Protein AF-A0A7C5BV09-F1 (afdb_monomer_lite)

pLDDT: mean 93.55, std 8.45, range [55.34, 98.69]

Structure (mmCIF, N/CA/C/O backbone):
data_AF-A0A7C5BV09-F1
#
_entry.id   AF-A0A7C5BV09-F1
#
loop_
_atom_site.group_PDB
_atom_site.id
_atom_site.type_symbol
_atom_site.label_atom_id
_atom_site.label_alt_id
_atom_site.label_comp_id
_atom_site.label_asym_id
_atom_site.label_entity_id
_atom_site.label_seq_id
_atom_site.pdbx_PDB_ins_code
_atom_site.Cartn_x
_atom_site.Cartn_y
_atom_site.Cartn_z
_atom_site.occupancy
_atom_site.B_iso_or_equiv
_atom_site.auth_seq_id
_atom_site.auth_comp_id
_atom_site.auth_asym_id
_atom_site.auth_atom_id
_atom_site.pdbx_PDB_model_num
ATOM 1 N N . MET A 1 1 ? -12.131 -12.861 4.277 1.00 78.62 1 MET A N 1
ATOM 2 C CA . MET A 1 1 ? -12.957 -12.945 5.514 1.00 78.62 1 MET A CA 1
ATOM 3 C C . MET A 1 1 ? -13.961 -11.784 5.534 1.00 78.62 1 MET A C 1
ATOM 5 O O . MET A 1 1 ? -13.732 -10.824 4.806 1.00 78.62 1 MET A O 1
ATOM 9 N N . LEU A 1 2 ? -15.069 -11.850 6.286 1.00 78.94 2 LEU A N 1
ATOM 10 C CA . LEU A 1 2 ? -15.962 -10.693 6.493 1.00 78.94 2 LEU A CA 1
ATOM 11 C C . LEU A 1 2 ? -15.704 -10.056 7.865 1.00 78.94 2 LEU A C 1
ATOM 13 O O . LEU A 1 2 ? -15.458 -10.769 8.834 1.00 78.94 2 LEU A O 1
ATOM 17 N N . SER A 1 3 ? -15.763 -8.728 7.934 1.00 85.00 3 SER A N 1
ATOM 18 C CA . SER A 1 3 ? -15.742 -7.961 9.179 1.00 85.00 3 SER A CA 1
ATOM 19 C C . SER A 1 3 ? -17.040 -8.139 9.963 1.00 85.00 3 SER A C 1
ATOM 21 O O . SER A 1 3 ? -18.071 -8.528 9.410 1.00 85.00 3 SER A O 1
ATOM 23 N N . ALA A 1 4 ? -17.040 -7.702 11.226 1.00 78.69 4 ALA A N 1
ATOM 24 C CA . ALA A 1 4 ? -18.264 -7.577 12.027 1.00 78.69 4 ALA A CA 1
ATOM 25 C C . ALA A 1 4 ? -19.318 -6.645 11.387 1.00 78.69 4 ALA A C 1
ATOM 27 O O . ALA A 1 4 ? -20.495 -6.704 11.723 1.00 78.69 4 ALA A O 1
ATOM 28 N N . THR A 1 5 ? -18.898 -5.787 10.451 1.00 83.00 5 THR A N 1
ATOM 29 C CA . THR A 1 5 ? -19.768 -4.868 9.699 1.00 83.00 5 THR A CA 1
ATOM 30 C C . THR A 1 5 ? -20.126 -5.384 8.300 1.00 83.00 5 THR A C 1
ATOM 32 O O . THR A 1 5 ? -20.690 -4.641 7.504 1.00 83.00 5 THR A O 1
ATOM 35 N N . GLY A 1 6 ? -19.809 -6.647 7.986 1.00 90.19 6 GLY A N 1
ATOM 36 C CA . GLY A 1 6 ? -20.195 -7.310 6.737 1.00 90.19 6 GLY A CA 1
ATOM 37 C C . GLY A 1 6 ? -19.354 -6.943 5.510 1.00 90.19 6 GLY A C 1
ATOM 38 O O . GLY A 1 6 ? -19.678 -7.363 4.402 1.00 90.19 6 GLY A O 1
ATOM 39 N N . HIS A 1 7 ? -18.269 -6.185 5.675 1.00 93.81 7 HIS A N 1
ATOM 40 C CA . HIS A 1 7 ? -17.352 -5.844 4.584 1.00 93.81 7 HIS A CA 1
ATOM 41 C C . HIS A 1 7 ? -16.231 -6.875 4.466 1.00 93.81 7 HIS A C 1
ATOM 43 O O . HIS A 1 7 ? -15.840 -7.482 5.462 1.00 93.81 7 HIS A O 1
ATOM 49 N N . ARG A 1 8 ? -15.653 -7.049 3.274 1.00 96.31 8 ARG A N 1
ATOM 50 C CA . ARG A 1 8 ? -14.477 -7.916 3.135 1.00 96.31 8 ARG A CA 1
ATOM 51 C C . ARG A 1 8 ? -13.296 -7.336 3.909 1.00 96.31 8 ARG A C 1
ATOM 53 O O . ARG A 1 8 ? -13.069 -6.129 3.896 1.00 96.31 8 ARG A O 1
ATOM 60 N N . VAL A 1 9 ? -12.531 -8.226 4.528 1.00 96.88 9 VAL A N 1
ATOM 61 C CA . VAL A 1 9 ? -11.208 -7.972 5.101 1.00 96.88 9 VAL A CA 1
ATOM 62 C C . VAL A 1 9 ? -10.256 -9.105 4.719 1.00 96.88 9 VAL A C 1
ATOM 64 O O . VAL A 1 9 ? -10.678 -10.253 4.529 1.00 96.88 9 VAL A O 1
ATOM 67 N N . LEU A 1 10 ? -8.981 -8.758 4.594 1.00 96.81 10 LEU A N 1
ATOM 68 C CA . LEU A 1 10 ? -7.856 -9.656 4.388 1.00 96.81 10 LEU A CA 1
ATOM 69 C C . LEU A 1 10 ? -7.269 -10.059 5.742 1.00 96.81 10 LEU A C 1
ATOM 71 O O . LEU A 1 10 ? -7.113 -9.221 6.631 1.00 96.81 10 LEU A O 1
ATOM 75 N N . ALA A 1 11 ? -6.896 -11.329 5.870 1.00 95.69 11 ALA A N 1
ATOM 76 C CA . ALA A 1 11 ? -6.027 -11.786 6.949 1.00 95.69 11 ALA A CA 1
ATOM 77 C C . ALA A 1 11 ? -4.569 -11.543 6.534 1.00 95.69 11 ALA A C 1
ATOM 79 O O . ALA A 1 11 ? -4.112 -12.127 5.550 1.00 95.69 11 ALA A O 1
ATOM 80 N N . ILE A 1 12 ? -3.864 -10.651 7.236 1.00 95.62 12 ILE A N 1
ATOM 81 C CA . ILE A 1 12 ? -2.471 -10.277 6.949 1.00 95.62 12 ILE A CA 1
ATOM 82 C C . ILE A 1 12 ? -1.601 -10.595 8.160 1.00 95.62 12 ILE A C 1
ATOM 84 O O . ILE A 1 12 ? -1.993 -10.306 9.286 1.00 95.62 12 ILE A O 1
ATOM 88 N N . ASN A 1 13 ? -0.414 -11.153 7.921 1.00 94.44 13 ASN A N 1
ATOM 89 C CA . ASN A 1 13 ? 0.602 -11.338 8.954 1.00 94.44 13 ASN A CA 1
ATOM 90 C C . ASN A 1 13 ? 1.451 -10.048 9.079 1.00 94.44 13 ASN A C 1
ATOM 92 O O . ASN A 1 13 ? 2.196 -9.734 8.141 1.00 94.44 13 ASN A O 1
ATOM 96 N N . PRO A 1 14 ? 1.356 -9.288 10.190 1.00 93.62 14 PRO A N 1
ATOM 97 C CA . PRO A 1 14 ? 2.052 -8.008 10.333 1.00 93.62 14 PRO A CA 1
ATOM 98 C C . PRO A 1 14 ? 3.580 -8.152 10.373 1.00 93.62 14 PRO A C 1
ATOM 100 O O . PRO A 1 14 ? 4.281 -7.326 9.785 1.00 93.62 14 PRO A O 1
ATOM 103 N N . ASP A 1 15 ? 4.112 -9.214 10.980 1.00 94.44 15 ASP A N 1
ATOM 104 C CA . ASP A 1 15 ? 5.557 -9.464 11.031 1.00 94.44 15 ASP A CA 1
ATOM 105 C C . ASP A 1 15 ? 6.119 -9.748 9.640 1.00 94.44 15 ASP A C 1
ATOM 107 O O . ASP A 1 15 ? 7.131 -9.175 9.225 1.00 94.44 15 ASP A O 1
ATOM 111 N N . GLN A 1 16 ? 5.424 -10.589 8.872 1.00 96.31 16 GLN A N 1
ATOM 112 C CA . GLN A 1 16 ? 5.789 -10.879 7.491 1.00 96.31 16 GLN A CA 1
ATOM 113 C C . GLN A 1 16 ? 5.675 -9.631 6.614 1.00 96.31 16 GLN A C 1
ATOM 115 O O . GLN A 1 16 ? 6.562 -9.379 5.799 1.00 96.31 16 GLN A O 1
ATOM 120 N N . MET A 1 17 ? 4.621 -8.831 6.800 1.00 97.12 17 MET A N 1
ATOM 121 C CA . MET A 1 17 ? 4.426 -7.562 6.104 1.00 97.12 17 MET A CA 1
ATOM 122 C C . MET A 1 17 ? 5.596 -6.603 6.349 1.00 97.12 17 MET A C 1
ATOM 124 O O . MET A 1 17 ? 6.203 -6.107 5.397 1.00 97.12 17 MET A O 1
ATOM 128 N N . ASN A 1 18 ? 5.954 -6.386 7.613 1.00 96.00 18 ASN A N 1
ATOM 129 C CA . ASN A 1 18 ? 7.038 -5.488 7.995 1.00 96.00 18 ASN A CA 1
ATOM 130 C C . ASN A 1 18 ? 8.404 -6.002 7.522 1.00 96.00 18 ASN A C 1
ATOM 132 O O . ASN A 1 18 ? 9.176 -5.240 6.936 1.00 96.00 18 ASN A O 1
ATOM 136 N N . SER A 1 19 ? 8.686 -7.293 7.710 1.00 97.38 19 SER A N 1
ATOM 137 C CA . SER A 1 19 ? 9.947 -7.923 7.302 1.00 97.38 19 SER A CA 1
ATOM 138 C C . SER A 1 19 ? 10.138 -7.914 5.782 1.00 97.38 19 SER A C 1
ATOM 140 O O . SER A 1 19 ? 11.198 -7.526 5.282 1.00 97.38 19 SER A O 1
ATOM 142 N N . LEU A 1 20 ? 9.100 -8.279 5.020 1.00 98.25 20 LEU A N 1
ATOM 143 C CA . LEU A 1 20 ? 9.153 -8.278 3.558 1.00 98.25 20 LEU A CA 1
ATOM 144 C C . LEU A 1 20 ? 9.371 -6.867 3.013 1.00 98.25 20 LEU A C 1
ATOM 146 O O . LEU A 1 20 ? 10.176 -6.675 2.100 1.00 98.25 20 LEU A O 1
ATOM 150 N N . PHE A 1 21 ? 8.673 -5.883 3.581 1.00 98.31 21 PHE A N 1
ATOM 151 C CA . PHE A 1 21 ? 8.814 -4.498 3.165 1.00 98.31 21 PHE A CA 1
ATOM 152 C C . PHE A 1 21 ? 10.208 -3.951 3.470 1.00 98.31 21 PHE A C 1
ATOM 154 O O . PHE A 1 21 ? 10.835 -3.387 2.579 1.00 98.31 21 PHE A O 1
ATOM 161 N N . ALA A 1 22 ? 10.730 -4.180 4.679 1.00 97.94 22 ALA A N 1
ATOM 162 C CA . ALA A 1 22 ? 12.062 -3.723 5.077 1.00 97.94 22 ALA A CA 1
ATOM 163 C C . ALA A 1 22 ? 13.177 -4.269 4.166 1.00 97.94 22 ALA A C 1
ATOM 165 O O . ALA A 1 22 ? 14.150 -3.576 3.892 1.00 97.94 22 ALA A O 1
ATOM 166 N N . ARG A 1 23 ? 13.026 -5.493 3.643 1.00 98.38 23 ARG A N 1
ATOM 167 C CA . ARG A 1 23 ? 13.979 -6.089 2.688 1.00 98.38 23 ARG A CA 1
ATOM 168 C C . ARG A 1 23 ? 13.913 -5.488 1.281 1.00 98.38 23 ARG A C 1
ATOM 170 O O . ARG A 1 23 ? 14.869 -5.623 0.517 1.00 98.38 23 ARG A O 1
ATOM 177 N N . ALA A 1 24 ? 12.787 -4.881 0.915 1.00 98.38 24 ALA A N 1
ATOM 178 C CA . ALA A 1 24 ? 12.593 -4.240 -0.383 1.00 98.38 24 ALA A CA 1
ATOM 179 C C . ALA A 1 24 ? 12.879 -2.729 -0.346 1.00 98.38 24 ALA A C 1
ATOM 181 O O . ALA A 1 24 ? 13.344 -2.173 -1.345 1.00 98.38 24 ALA A O 1
ATOM 182 N N . GLU A 1 25 ? 12.603 -2.081 0.787 1.00 98.31 25 GLU A N 1
ATOM 183 C CA . GLU A 1 25 ? 12.761 -0.644 1.001 1.00 98.31 25 GLU A CA 1
ATOM 184 C C . GLU A 1 25 ? 14.190 -0.171 0.699 1.00 98.31 25 GLU A C 1
ATOM 186 O O . GLU A 1 25 ? 15.172 -0.769 1.134 1.00 98.31 25 GLU A O 1
ATOM 191 N N . GLY A 1 26 ? 14.311 0.885 -0.112 1.00 96.88 26 GLY A N 1
ATOM 192 C CA . GLY A 1 26 ? 15.592 1.462 -0.536 1.00 96.88 26 GLY A CA 1
ATOM 193 C C . GLY A 1 26 ? 16.411 0.603 -1.509 1.00 96.88 26 GLY A C 1
ATOM 194 O O . GLY A 1 26 ? 17.326 1.113 -2.154 1.00 96.88 26 GLY A O 1
ATOM 195 N N . ARG A 1 27 ? 16.072 -0.683 -1.663 1.00 97.75 27 ARG A N 1
ATOM 196 C CA . ARG A 1 27 ? 16.729 -1.617 -2.584 1.00 97.75 27 ARG A CA 1
ATOM 197 C C . ARG A 1 27 ? 16.060 -1.631 -3.954 1.00 97.75 27 ARG A C 1
ATOM 199 O O . ARG A 1 27 ? 16.734 -1.495 -4.974 1.00 97.75 27 ARG A O 1
ATOM 206 N N . VAL A 1 28 ? 14.746 -1.847 -3.979 1.00 98.50 28 VAL A N 1
ATOM 207 C CA . VAL A 1 28 ? 13.981 -2.026 -5.218 1.00 98.50 28 VAL A CA 1
ATOM 208 C C . VAL A 1 28 ? 13.639 -0.661 -5.799 1.00 98.50 28 VAL A C 1
ATOM 210 O O . VAL A 1 28 ? 12.978 0.138 -5.140 1.00 98.50 28 VAL A O 1
ATOM 213 N N . ARG A 1 29 ? 14.044 -0.391 -7.043 1.00 98.44 29 ARG A N 1
ATOM 214 C CA . ARG A 1 29 ? 13.897 0.928 -7.677 1.00 98.44 29 ARG A CA 1
ATOM 215 C C . ARG A 1 29 ? 12.571 1.075 -8.418 1.00 98.44 29 ARG A C 1
ATOM 217 O O . ARG A 1 29 ? 11.920 0.102 -8.794 1.00 98.44 29 ARG A O 1
ATOM 224 N N . TYR A 1 30 ? 12.166 2.313 -8.680 1.00 98.06 30 TYR A N 1
ATOM 225 C CA . TYR A 1 30 ? 10.972 2.573 -9.482 1.00 98.06 30 TYR A CA 1
ATOM 226 C C . TYR A 1 30 ? 11.281 2.496 -10.978 1.00 98.06 30 TYR A C 1
ATOM 228 O O . TYR A 1 30 ? 12.234 3.115 -11.450 1.00 98.06 30 TYR A O 1
ATOM 236 N N . ARG A 1 31 ? 10.417 1.827 -11.745 1.00 97.56 31 ARG A N 1
ATOM 237 C CA . ARG A 1 31 ? 10.350 1.965 -13.208 1.00 97.56 31 ARG A CA 1
ATOM 238 C C . ARG A 1 31 ? 8.904 1.831 -13.652 1.00 97.56 31 ARG A C 1
ATOM 240 O O . ARG A 1 31 ? 8.270 0.826 -13.349 1.00 97.56 31 ARG A O 1
ATOM 247 N N . LEU A 1 32 ? 8.391 2.826 -14.376 1.00 95.06 32 LEU A N 1
ATOM 248 C CA . LEU A 1 32 ? 7.011 2.819 -14.864 1.00 95.06 32 LEU A CA 1
ATOM 249 C C . LEU A 1 32 ? 6.734 1.549 -15.684 1.00 95.06 32 LEU A C 1
ATOM 251 O O . LEU A 1 32 ? 7.525 1.186 -16.551 1.00 95.06 32 LEU A O 1
ATOM 255 N N . GLY A 1 33 ? 5.624 0.873 -15.392 1.00 95.25 33 GLY A N 1
ATOM 256 C CA . GLY A 1 33 ? 5.230 -0.370 -16.049 1.00 95.25 33 GLY A CA 1
ATOM 257 C C . GLY A 1 33 ? 5.881 -1.624 -15.464 1.00 95.25 33 GLY A C 1
ATOM 258 O O . GLY A 1 33 ? 5.369 -2.717 -15.697 1.00 95.25 33 GLY A O 1
ATOM 259 N N . ALA A 1 34 ? 6.952 -1.510 -14.670 1.00 97.56 34 ALA A N 1
ATOM 260 C CA . ALA A 1 34 ? 7.663 -2.673 -14.148 1.00 97.56 34 ALA A CA 1
ATOM 261 C C . ALA A 1 34 ? 6.830 -3.454 -13.125 1.00 97.56 34 ALA A C 1
ATOM 263 O O . ALA A 1 34 ? 6.222 -2.882 -12.217 1.00 97.56 34 ALA A O 1
ATOM 264 N N . LYS A 1 35 ? 6.847 -4.782 -13.260 1.00 97.56 35 LYS A N 1
ATOM 265 C CA . LYS A 1 35 ? 6.160 -5.734 -12.386 1.00 97.56 35 LYS A CA 1
ATOM 266 C C . LYS A 1 35 ? 7.145 -6.799 -11.928 1.00 97.56 35 LYS A C 1
ATOM 268 O O . LYS A 1 35 ? 7.849 -7.382 -12.750 1.00 97.56 35 LYS A O 1
ATOM 273 N N . ALA A 1 36 ? 7.159 -7.085 -10.630 1.00 97.56 36 ALA A N 1
ATOM 274 C CA . ALA A 1 36 ? 7.841 -8.268 -10.128 1.00 97.56 36 ALA A CA 1
ATOM 275 C C . ALA A 1 36 ? 7.095 -9.536 -10.563 1.00 97.56 36 ALA A C 1
ATOM 277 O O . ALA A 1 36 ? 5.877 -9.517 -10.772 1.00 97.56 36 ALA A O 1
ATOM 278 N N . ARG A 1 37 ? 7.822 -10.651 -10.687 1.00 96.69 37 ARG A N 1
ATOM 279 C CA . ARG A 1 37 ? 7.194 -11.967 -10.859 1.00 96.69 37 ARG A CA 1
ATOM 280 C C . ARG A 1 37 ? 6.396 -12.313 -9.589 1.00 96.69 37 ARG A C 1
ATOM 282 O O . ARG A 1 37 ? 6.854 -11.970 -8.495 1.00 96.69 37 ARG A O 1
ATOM 289 N N . PRO A 1 38 ? 5.237 -12.988 -9.698 1.00 94.25 38 PRO A N 1
ATOM 290 C CA . PRO A 1 38 ? 4.534 -13.507 -8.526 1.00 94.25 38 PRO A CA 1
ATOM 291 C C . PRO A 1 38 ? 5.476 -14.343 -7.651 1.00 94.25 38 PRO A C 1
ATOM 293 O O . PRO A 1 38 ? 6.268 -15.126 -8.175 1.00 94.25 38 PRO A O 1
ATOM 296 N N . GLY A 1 39 ? 5.444 -14.136 -6.335 1.00 95.50 39 GLY A N 1
ATOM 297 C CA . GLY A 1 39 ? 6.291 -14.876 -5.393 1.00 95.50 39 GLY A CA 1
ATOM 298 C C . GLY A 1 39 ? 7.784 -14.520 -5.406 1.00 95.50 39 GLY A C 1
ATOM 299 O O . GLY A 1 39 ? 8.553 -15.130 -4.664 1.00 95.50 39 GLY A O 1
ATOM 300 N N . ALA A 1 40 ? 8.227 -13.554 -6.222 1.00 97.81 40 ALA A N 1
ATOM 301 C CA . ALA A 1 40 ? 9.633 -13.158 -6.260 1.00 97.81 40 ALA A CA 1
ATOM 302 C C . ALA A 1 40 ? 10.115 -12.688 -4.881 1.00 97.81 40 ALA A C 1
ATOM 304 O O . ALA A 1 40 ? 9.434 -11.929 -4.192 1.00 97.81 40 ALA A O 1
ATOM 305 N N . ARG A 1 41 ? 11.325 -13.095 -4.496 1.00 97.62 41 ARG A N 1
ATOM 306 C CA . ARG A 1 41 ? 11.994 -12.534 -3.319 1.00 97.62 41 ARG A CA 1
ATOM 307 C C . ARG A 1 41 ? 12.446 -11.096 -3.607 1.00 97.62 41 ARG A C 1
ATOM 309 O O . ARG A 1 41 ? 12.829 -10.838 -4.750 1.00 97.62 41 ARG A O 1
ATOM 316 N N . PRO A 1 42 ? 12.478 -10.188 -2.609 1.00 97.62 42 PRO A N 1
ATOM 317 C CA . PRO A 1 42 ? 12.936 -8.807 -2.799 1.00 97.62 42 PRO A CA 1
ATOM 318 C C . PRO A 1 42 ? 14.286 -8.696 -3.513 1.00 97.62 42 PRO A C 1
ATOM 320 O O . PRO A 1 42 ? 14.490 -7.808 -4.335 1.00 97.62 42 PRO A O 1
ATOM 323 N N . GLU A 1 43 ? 15.201 -9.634 -3.257 1.00 97.31 43 GLU A N 1
ATOM 324 C CA . GLU A 1 43 ? 16.548 -9.615 -3.822 1.00 97.31 43 GLU A CA 1
ATOM 325 C C . GLU A 1 43 ? 16.584 -9.806 -5.339 1.00 97.31 43 GLU A C 1
ATOM 327 O O . GLU A 1 43 ? 17.541 -9.362 -5.970 1.00 97.31 43 GLU A O 1
ATOM 332 N N . ALA A 1 44 ? 15.547 -10.431 -5.901 1.00 98.00 44 ALA A N 1
ATOM 333 C CA . ALA A 1 44 ? 15.398 -10.693 -7.328 1.00 98.00 44 ALA A CA 1
ATOM 334 C C . ALA A 1 44 ? 14.636 -9.578 -8.070 1.00 98.00 44 ALA A C 1
ATOM 336 O O . ALA A 1 44 ? 14.396 -9.697 -9.272 1.00 98.00 44 ALA A O 1
ATOM 337 N N . ILE A 1 45 ? 14.213 -8.519 -7.371 1.00 98.50 45 ILE A N 1
ATOM 338 C CA . ILE A 1 45 ? 13.430 -7.426 -7.947 1.00 98.50 45 ILE A CA 1
ATOM 339 C C . ILE A 1 45 ? 14.332 -6.206 -8.087 1.00 98.50 45 ILE A C 1
ATOM 341 O O . ILE A 1 45 ? 14.679 -5.553 -7.109 1.00 98.50 45 ILE A O 1
ATOM 345 N N . GLU A 1 46 ? 14.696 -5.873 -9.321 1.00 98.38 46 GLU A N 1
ATOM 346 C CA . GLU A 1 46 ? 15.453 -4.649 -9.593 1.00 98.38 46 GLU A CA 1
ATOM 347 C C . GLU A 1 46 ? 14.527 -3.429 -9.673 1.00 98.38 46 GLU A C 1
ATOM 349 O O . GLU A 1 46 ? 14.803 -2.389 -9.073 1.00 98.38 46 GLU A O 1
ATOM 354 N N . TYR A 1 47 ? 13.393 -3.578 -10.371 1.00 98.56 47 TYR A N 1
ATOM 355 C CA . TYR A 1 47 ? 12.428 -2.505 -10.577 1.00 98.56 47 TYR A CA 1
ATOM 356 C C . TYR A 1 47 ? 10.986 -2.932 -10.339 1.00 98.56 47 TYR A C 1
ATOM 358 O O . TYR A 1 47 ? 10.577 -4.026 -10.733 1.00 98.56 47 TYR A O 1
ATOM 366 N N . ILE A 1 48 ? 10.186 -2.014 -9.799 1.00 98.50 48 ILE A N 1
ATOM 367 C CA . ILE A 1 48 ? 8.745 -2.194 -9.635 1.00 98.50 48 ILE A CA 1
ATOM 368 C C . ILE A 1 48 ? 8.015 -0.846 -9.673 1.00 98.50 48 ILE A C 1
ATOM 370 O O . ILE A 1 48 ? 8.503 0.134 -9.113 1.00 98.50 48 ILE A O 1
ATOM 374 N N . ASP A 1 49 ? 6.856 -0.763 -10.330 1.00 97.75 49 ASP A N 1
ATOM 375 C CA . ASP A 1 49 ? 5.984 0.415 -10.221 1.00 97.75 49 ASP A CA 1
ATOM 376 C C . ASP A 1 49 ? 5.003 0.312 -9.045 1.00 97.75 49 ASP A C 1
ATOM 378 O O . ASP A 1 49 ? 4.985 -0.675 -8.310 1.00 97.75 49 ASP A O 1
ATOM 382 N N . CYS A 1 50 ? 4.187 1.349 -8.849 1.00 97.75 50 CYS A N 1
ATOM 383 C CA . CYS A 1 50 ? 3.267 1.448 -7.719 1.00 97.75 50 CYS A CA 1
ATOM 384 C C . CYS A 1 50 ? 2.255 0.297 -7.673 1.00 97.75 50 CYS A C 1
ATOM 386 O O . CYS A 1 50 ? 2.111 -0.378 -6.656 1.00 97.75 50 CYS A O 1
ATOM 388 N N . SER A 1 51 ? 1.601 0.016 -8.800 1.00 97.81 51 SER A N 1
ATOM 389 C CA . SER A 1 51 ? 0.639 -1.082 -8.905 1.00 97.81 51 SER A CA 1
ATOM 390 C C . SER A 1 51 ? 1.312 -2.451 -8.846 1.00 97.81 51 SER A C 1
ATOM 392 O O . SER A 1 51 ? 0.765 -3.378 -8.255 1.00 97.81 51 SER A O 1
ATOM 394 N N . GLY A 1 52 ? 2.517 -2.572 -9.405 1.00 98.25 52 GLY A N 1
ATOM 395 C CA . GLY A 1 52 ? 3.334 -3.770 -9.337 1.00 98.25 52 GLY A CA 1
ATOM 396 C C . GLY A 1 52 ? 3.729 -4.104 -7.916 1.00 98.25 52 GLY A C 1
ATOM 397 O O . GLY A 1 52 ? 3.672 -5.270 -7.545 1.00 98.25 52 GLY A O 1
ATOM 398 N N . PHE A 1 53 ? 4.064 -3.089 -7.116 1.00 98.62 53 PHE A N 1
ATOM 399 C CA . PHE A 1 53 ? 4.350 -3.257 -5.700 1.00 98.62 53 PHE A CA 1
ATOM 400 C C . PHE A 1 53 ? 3.146 -3.841 -4.976 1.00 98.62 53 PHE A C 1
ATOM 402 O O . PHE A 1 53 ? 3.285 -4.883 -4.353 1.00 98.62 53 PHE A O 1
ATOM 409 N N . VAL A 1 54 ? 1.957 -3.254 -5.130 1.00 98.50 54 VAL A N 1
ATOM 410 C CA . VAL A 1 54 ? 0.742 -3.770 -4.480 1.00 98.50 54 VAL A CA 1
ATOM 411 C C . VAL A 1 54 ? 0.425 -5.200 -4.933 1.00 98.50 54 VAL A C 1
ATOM 413 O O . VAL A 1 54 ? 0.133 -6.050 -4.092 1.00 98.50 54 VAL A O 1
ATOM 416 N N . ARG A 1 55 ? 0.541 -5.488 -6.239 1.00 98.12 55 ARG A N 1
ATOM 417 C CA . ARG A 1 55 ? 0.304 -6.827 -6.800 1.00 98.12 55 ARG A CA 1
ATOM 418 C C . ARG A 1 55 ? 1.271 -7.875 -6.267 1.00 98.12 55 ARG A C 1
ATOM 420 O O . ARG A 1 55 ? 0.881 -9.013 -6.055 1.00 98.12 55 ARG A O 1
ATOM 427 N N . TRP A 1 56 ? 2.535 -7.516 -6.102 1.00 98.44 56 TRP A N 1
ATOM 428 C CA . TRP A 1 56 ? 3.550 -8.424 -5.586 1.00 98.44 56 TRP A CA 1
ATOM 429 C C . TRP A 1 56 ? 3.443 -8.591 -4.068 1.00 98.44 56 TRP A C 1
ATOM 431 O O . TRP A 1 56 ? 3.540 -9.702 -3.558 1.00 98.44 56 TRP A O 1
ATOM 441 N N . PHE A 1 57 ? 3.228 -7.491 -3.355 1.00 98.62 57 PHE A N 1
ATOM 442 C CA . PHE A 1 57 ? 3.332 -7.428 -1.908 1.00 98.62 57 PHE A CA 1
ATOM 443 C C . PHE A 1 57 ? 2.120 -8.038 -1.202 1.00 98.62 57 PHE A C 1
ATOM 445 O O . PHE A 1 57 ? 2.296 -8.888 -0.334 1.00 98.62 57 PHE A O 1
ATOM 452 N N . LEU A 1 58 ? 0.893 -7.647 -1.577 1.00 98.12 58 LEU A N 1
ATOM 453 C CA . LEU A 1 58 ? -0.313 -8.076 -0.858 1.00 98.12 58 LEU A CA 1
ATOM 454 C C . LEU A 1 58 ? -0.502 -9.603 -0.835 1.00 98.12 58 LEU A C 1
ATOM 456 O O . LEU A 1 58 ? -0.716 -10.128 0.256 1.00 98.12 58 LEU A O 1
ATOM 460 N N . PRO A 1 59 ? -0.384 -10.343 -1.957 1.00 97.75 59 PRO A N 1
ATOM 461 C CA . PRO A 1 59 ? -0.542 -11.798 -1.927 1.00 97.75 59 PRO A CA 1
ATOM 462 C C . PRO A 1 59 ? 0.513 -12.508 -1.076 1.00 97.75 59 PRO A C 1
ATOM 464 O O . PRO A 1 59 ? 0.254 -13.590 -0.568 1.00 97.75 59 PRO A O 1
ATOM 467 N N . LEU A 1 60 ? 1.701 -11.915 -0.913 1.00 97.62 60 LEU A N 1
ATOM 468 C CA . LEU A 1 60 ? 2.781 -12.511 -0.126 1.00 97.62 60 LEU A CA 1
ATOM 469 C C . LEU A 1 60 ? 2.594 -12.347 1.380 1.00 97.62 60 LEU A C 1
ATOM 471 O O . LEU A 1 60 ? 3.177 -13.115 2.134 1.00 97.62 60 LEU A O 1
ATOM 475 N N . VAL A 1 61 ? 1.834 -11.344 1.817 1.00 97.25 61 VAL A N 1
ATOM 476 C CA . VAL A 1 61 ? 1.603 -11.055 3.244 1.00 97.25 61 VAL A CA 1
ATOM 477 C C . VAL A 1 61 ? 0.210 -11.485 3.701 1.00 97.25 61 VAL A C 1
ATOM 479 O O . VAL A 1 61 ? -0.104 -11.403 4.887 1.00 97.25 61 VAL A O 1
ATOM 482 N N . CYS A 1 62 ? -0.632 -11.920 2.762 1.00 96.31 62 CYS A N 1
ATOM 483 C CA . CYS A 1 62 ? -1.988 -12.370 3.015 1.00 96.31 62 CYS A CA 1
ATOM 484 C C . CYS A 1 62 ? -2.028 -13.888 3.224 1.00 96.31 62 CYS A C 1
ATOM 486 O O . CYS A 1 62 ? -1.397 -14.641 2.488 1.00 96.31 62 CYS A O 1
ATOM 488 N N . SER A 1 63 ? -2.789 -14.346 4.218 1.00 92.44 63 SER A N 1
ATOM 489 C CA . SER A 1 63 ? -2.965 -15.780 4.488 1.00 92.44 63 SER A CA 1
ATOM 490 C C . SER A 1 63 ? -3.897 -16.467 3.486 1.00 92.44 63 SER A C 1
ATOM 492 O O . SER A 1 63 ? -3.854 -17.686 3.342 1.00 92.44 63 SER A O 1
ATOM 494 N N . GLU A 1 64 ? -4.754 -15.702 2.805 1.00 92.44 64 GLU A N 1
ATOM 495 C CA . GLU A 1 64 ? -5.604 -16.193 1.719 1.00 92.44 64 GLU A CA 1
ATOM 496 C C . GLU A 1 64 ? -4.957 -15.925 0.354 1.00 92.44 64 GLU A C 1
ATOM 498 O O . GLU A 1 64 ? -4.290 -14.911 0.145 1.00 92.44 64 GLU A O 1
ATOM 503 N N . HIS A 1 65 ? -5.188 -16.826 -0.604 1.00 93.62 65 HIS A N 1
ATOM 504 C CA . HIS A 1 65 ? -4.738 -16.620 -1.975 1.00 93.62 65 HIS A CA 1
ATOM 505 C C . HIS A 1 65 ? -5.588 -15.533 -2.644 1.00 93.62 65 HIS A C 1
ATOM 507 O O . HIS A 1 65 ? -6.760 -15.747 -2.964 1.00 93.62 65 HIS A O 1
ATOM 513 N N . ILE A 1 66 ? -4.982 -14.371 -2.877 1.00 96.31 66 ILE A N 1
ATOM 514 C CA . ILE A 1 66 ? -5.598 -13.253 -3.592 1.00 96.31 66 ILE A CA 1
ATOM 515 C C . ILE A 1 66 ? -4.856 -12.978 -4.893 1.00 96.31 66 ILE A C 1
ATOM 517 O O . ILE A 1 66 ? -3.628 -12.965 -4.935 1.00 96.31 66 ILE A O 1
ATOM 521 N N . ASP A 1 67 ? -5.620 -12.703 -5.945 1.00 96.38 67 ASP A N 1
ATOM 522 C CA . ASP A 1 67 ? -5.086 -12.200 -7.204 1.00 96.38 67 ASP A CA 1
ATOM 523 C C . ASP A 1 67 ? -5.414 -10.711 -7.330 1.00 96.38 67 ASP A C 1
ATOM 525 O O . ASP A 1 67 ? -6.581 -10.304 -7.405 1.00 96.38 67 ASP A O 1
ATOM 529 N N . VAL A 1 68 ? -4.369 -9.889 -7.270 1.00 97.44 68 VAL A N 1
ATOM 530 C CA . VAL A 1 68 ? -4.463 -8.433 -7.355 1.00 97.44 68 VAL A CA 1
ATOM 531 C C . VAL A 1 68 ? -4.104 -8.026 -8.785 1.00 97.44 68 VAL A C 1
ATOM 533 O O . VAL A 1 68 ? -2.985 -8.288 -9.226 1.00 97.44 68 VAL A O 1
ATOM 536 N N . PRO A 1 69 ? -5.000 -7.354 -9.527 1.00 97.06 69 PRO A N 1
ATOM 537 C CA . PRO A 1 69 ? -4.745 -7.053 -10.930 1.00 97.06 69 PRO A CA 1
ATOM 538 C C . PRO A 1 69 ? -3.634 -6.011 -11.108 1.00 97.06 69 PRO A C 1
ATOM 540 O O . PRO A 1 69 ? -3.324 -5.229 -10.206 1.00 97.06 69 PRO A O 1
ATOM 543 N N . ASP A 1 70 ? -3.069 -5.947 -12.311 1.00 93.44 70 ASP A N 1
ATOM 544 C CA . ASP A 1 70 ? -2.138 -4.887 -12.695 1.00 93.44 70 ASP A CA 1
ATOM 545 C C . ASP A 1 70 ? -2.857 -3.557 -12.954 1.00 93.44 70 ASP A C 1
ATOM 547 O O . ASP A 1 70 ? -3.935 -3.509 -13.547 1.00 93.44 70 ASP A O 1
ATOM 551 N N . GLY A 1 71 ? -2.209 -2.454 -12.571 1.00 94.62 71 GLY A N 1
ATOM 552 C CA . GLY A 1 71 ? -2.697 -1.096 -12.795 1.00 94.62 71 GLY A CA 1
ATOM 553 C C . GLY A 1 71 ? -3.624 -0.587 -11.689 1.00 94.62 71 GLY A C 1
ATOM 554 O O . GLY A 1 71 ? -4.598 -1.226 -11.300 1.00 94.62 71 GLY A O 1
ATOM 555 N N . SER A 1 72 ? -3.358 0.630 -11.211 1.00 95.19 72 SER A N 1
ATOM 556 C CA . SER A 1 72 ? -4.074 1.244 -10.081 1.00 95.19 72 SER A CA 1
ATOM 557 C C . SER A 1 72 ? -5.586 1.395 -10.300 1.00 95.19 72 SER A C 1
ATOM 559 O O . SER A 1 72 ? -6.355 1.263 -9.353 1.00 95.19 72 SER A O 1
ATOM 561 N N . GLN A 1 73 ? -6.049 1.607 -11.538 1.00 93.62 73 GLN A N 1
ATOM 562 C CA . GLN A 1 73 ? -7.489 1.631 -11.842 1.00 93.62 73 GLN A CA 1
ATOM 563 C C . GLN A 1 73 ? -8.145 0.261 -11.680 1.00 93.62 73 GLN A C 1
ATOM 565 O O . GLN A 1 73 ? -9.207 0.160 -11.069 1.00 93.62 73 GLN A O 1
ATOM 570 N N . ASN A 1 74 ? -7.500 -0.791 -12.186 1.00 95.94 74 ASN A N 1
ATOM 571 C CA . ASN A 1 74 ? -8.010 -2.151 -12.059 1.00 95.94 74 ASN A CA 1
ATOM 572 C C . ASN A 1 74 ? -7.986 -2.602 -10.599 1.00 95.94 74 ASN A C 1
ATOM 574 O O . ASN A 1 74 ? -8.913 -3.275 -10.163 1.00 95.94 74 ASN A O 1
ATOM 578 N N . GLN A 1 75 ? -6.970 -2.191 -9.836 1.00 97.75 75 GLN A N 1
ATOM 579 C CA . GLN A 1 75 ? -6.872 -2.453 -8.400 1.00 97.75 75 GLN A CA 1
ATOM 580 C C . GLN A 1 75 ? -7.963 -1.734 -7.608 1.00 97.75 75 GLN A C 1
ATOM 582 O O . GLN A 1 75 ? -8.569 -2.342 -6.733 1.00 97.75 75 GLN A O 1
ATOM 587 N N . ARG A 1 76 ? -8.292 -0.482 -7.947 1.00 97.12 76 ARG A N 1
ATOM 588 C CA . ARG A 1 76 ? -9.442 0.206 -7.347 1.00 97.12 76 ARG A CA 1
ATOM 589 C C . ARG A 1 76 ? -10.747 -0.530 -7.650 1.00 97.12 76 ARG A C 1
ATOM 591 O O . ARG A 1 76 ? -11.515 -0.806 -6.735 1.00 97.12 76 ARG A O 1
ATOM 598 N N . ALA A 1 77 ? -10.986 -0.859 -8.919 1.00 96.75 77 ALA A N 1
ATOM 599 C CA . ALA A 1 77 ? -12.186 -1.586 -9.323 1.00 96.75 77 ALA A CA 1
ATOM 600 C C . ALA A 1 77 ? -12.246 -2.980 -8.672 1.00 96.75 77 ALA A C 1
ATOM 602 O O . ALA A 1 77 ? -13.318 -3.458 -8.316 1.00 96.75 77 ALA A O 1
ATOM 603 N N . TRP A 1 78 ? -11.093 -3.628 -8.479 1.00 97.69 78 TRP A N 1
ATOM 604 C CA . TRP A 1 78 ? -10.979 -4.846 -7.685 1.00 97.69 78 TRP A CA 1
ATOM 605 C C . TRP A 1 78 ? -11.397 -4.586 -6.241 1.00 97.69 78 TRP A C 1
ATOM 607 O O . TRP A 1 78 ? -12.261 -5.308 -5.761 1.00 97.69 78 TRP A O 1
ATOM 617 N N . CYS A 1 79 ? -10.908 -3.531 -5.581 1.00 98.12 79 CYS A N 1
ATOM 618 C CA . CYS A 1 79 ? -11.319 -3.227 -4.211 1.00 98.12 79 CYS A CA 1
ATOM 619 C C . CYS A 1 79 ? -12.841 -3.055 -4.069 1.00 98.12 79 CYS A C 1
ATOM 621 O O . CYS A 1 79 ? -13.433 -3.564 -3.119 1.00 98.12 79 CYS A O 1
ATOM 623 N N . GLU A 1 80 ? -13.468 -2.373 -5.031 1.00 97.06 80 GLU A N 1
ATOM 624 C CA . GLU A 1 80 ? -14.922 -2.182 -5.089 1.00 97.06 80 GLU A CA 1
ATOM 625 C C . GLU A 1 80 ? -15.657 -3.521 -5.265 1.00 97.06 80 GLU A C 1
ATOM 627 O O . GLU A 1 80 ? -16.539 -3.840 -4.471 1.00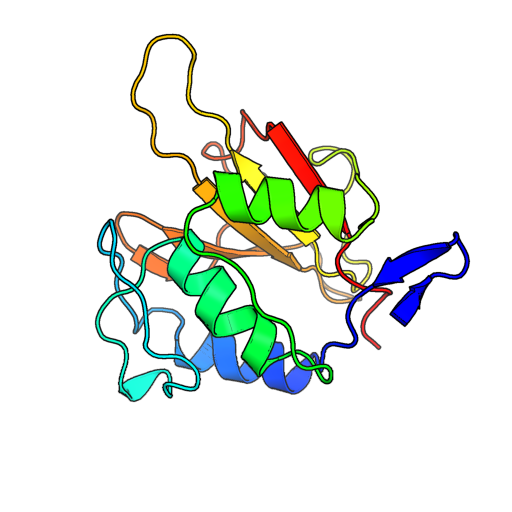 97.06 80 GLU A O 1
ATOM 632 N N . ARG A 1 81 ? -15.251 -4.350 -6.239 1.00 97.50 81 ARG A N 1
ATOM 633 C CA . ARG A 1 81 ? -15.855 -5.678 -6.476 1.00 97.50 81 ARG A CA 1
ATOM 634 C C . ARG A 1 81 ? -15.666 -6.643 -5.310 1.00 97.50 81 ARG A C 1
ATOM 636 O O . ARG A 1 81 ? -16.520 -7.489 -5.077 1.00 97.50 81 ARG A O 1
ATOM 643 N N . GLN A 1 82 ? -14.549 -6.530 -4.599 1.00 97.12 82 GLN A N 1
ATOM 644 C CA . GLN A 1 82 ? -14.264 -7.345 -3.426 1.00 97.12 82 GLN A CA 1
ATOM 645 C C . GLN A 1 82 ? -15.105 -6.950 -2.204 1.00 97.12 82 GLN A C 1
ATOM 647 O O . GLN A 1 82 ? -15.115 -7.691 -1.226 1.00 97.12 82 GLN A O 1
ATOM 652 N N . GLY A 1 83 ? -15.799 -5.806 -2.231 1.00 97.31 83 GLY A N 1
ATOM 653 C CA . GLY A 1 83 ? -16.628 -5.356 -1.115 1.00 97.31 83 GLY A CA 1
ATOM 654 C C . GLY A 1 83 ? -15.825 -4.847 0.085 1.00 97.31 83 GLY A C 1
ATOM 655 O O . GLY A 1 83 ? -16.304 -4.930 1.219 1.00 97.31 83 GLY A O 1
ATOM 656 N N . PHE A 1 84 ? -14.605 -4.333 -0.130 1.00 98.00 84 PHE A N 1
ATOM 657 C CA . PHE A 1 84 ? -13.860 -3.665 0.941 1.00 98.00 84 PHE A CA 1
ATOM 658 C C . PHE A 1 84 ? -14.558 -2.373 1.362 1.00 98.00 84 PHE A C 1
ATOM 660 O O . PHE A 1 84 ? -15.118 -1.638 0.543 1.00 98.00 84 PHE A O 1
ATOM 667 N N . LYS A 1 85 ? -14.469 -2.051 2.654 1.00 97.88 85 LYS A N 1
ATOM 668 C CA . LYS A 1 85 ? -15.065 -0.831 3.197 1.00 97.88 85 LYS A CA 1
ATOM 669 C C . LYS A 1 85 ? -14.339 0.400 2.656 1.00 97.88 85 LYS A C 1
ATOM 671 O O . LYS A 1 85 ? -13.160 0.608 2.947 1.00 97.88 85 LYS A O 1
ATOM 676 N N . ARG A 1 86 ? -15.050 1.251 1.914 1.00 97.75 86 ARG A N 1
ATOM 677 C CA . ARG A 1 86 ? -14.546 2.575 1.527 1.00 97.75 86 ARG A CA 1
ATOM 678 C C . ARG A 1 86 ? -14.460 3.479 2.759 1.00 97.75 86 ARG A C 1
ATOM 680 O O . ARG A 1 86 ? -15.325 3.431 3.628 1.00 97.75 86 ARG A O 1
ATOM 687 N N . THR A 1 87 ? -13.430 4.314 2.822 1.00 97.69 87 THR A N 1
ATOM 688 C CA . THR A 1 87 ? -13.208 5.256 3.924 1.00 97.69 87 THR A CA 1
ATOM 689 C C . THR A 1 87 ? -12.742 6.608 3.399 1.00 97.69 87 THR A C 1
ATOM 691 O O . THR A 1 87 ? -12.147 6.691 2.322 1.00 97.69 87 THR A O 1
ATOM 694 N N . ASP A 1 88 ? -12.985 7.672 4.165 1.00 97.50 88 ASP A N 1
ATOM 695 C CA . ASP A 1 88 ? -12.372 8.969 3.882 1.00 97.50 88 ASP A CA 1
ATOM 696 C C . ASP A 1 88 ? -10.863 8.909 4.167 1.00 97.50 88 ASP A C 1
ATOM 698 O O . ASP A 1 88 ? -10.449 8.469 5.244 1.00 97.50 88 ASP A O 1
ATOM 702 N N . TYR A 1 89 ? -10.044 9.308 3.191 1.00 97.31 89 TYR A N 1
ATOM 703 C CA . TYR A 1 89 ? -8.586 9.257 3.308 1.00 97.31 89 TYR A CA 1
ATOM 704 C C . TYR A 1 89 ? -8.064 10.270 4.324 1.00 97.31 89 TYR A C 1
ATOM 706 O O . TYR A 1 89 ? -7.262 9.913 5.181 1.00 97.31 89 TYR A O 1
ATOM 714 N N . TYR A 1 90 ? -8.506 11.524 4.240 1.00 96.06 90 TYR A N 1
ATOM 715 C CA . TYR A 1 90 ? -7.920 12.609 5.025 1.00 96.06 90 TYR A CA 1
ATOM 716 C C . TYR A 1 90 ? -8.287 12.521 6.505 1.00 96.06 90 TYR A C 1
ATOM 718 O O . TYR A 1 90 ? -7.497 12.934 7.348 1.00 96.06 90 TYR A O 1
ATOM 726 N N . ALA A 1 91 ? -9.437 11.928 6.817 1.00 96.56 91 ALA A N 1
ATOM 727 C CA . ALA A 1 91 ? -9.874 11.665 8.175 1.00 96.56 91 ALA A CA 1
ATOM 728 C C . ALA A 1 91 ? -9.241 10.402 8.783 1.00 96.56 91 ALA A C 1
ATOM 730 O O . ALA A 1 91 ? -9.074 10.355 9.995 1.00 96.56 91 ALA A O 1
ATOM 731 N N . ASN A 1 92 ? -8.900 9.376 7.985 1.00 96.88 92 ASN A N 1
ATOM 732 C CA . ASN A 1 92 ? -8.577 8.048 8.538 1.00 96.88 92 ASN A CA 1
ATOM 733 C C . ASN A 1 92 ? -7.198 7.490 8.178 1.00 96.88 92 ASN A C 1
ATOM 735 O O . ASN A 1 92 ? -6.745 6.558 8.836 1.00 96.88 92 ASN A O 1
ATOM 739 N N . ALA A 1 93 ? -6.526 7.991 7.138 1.00 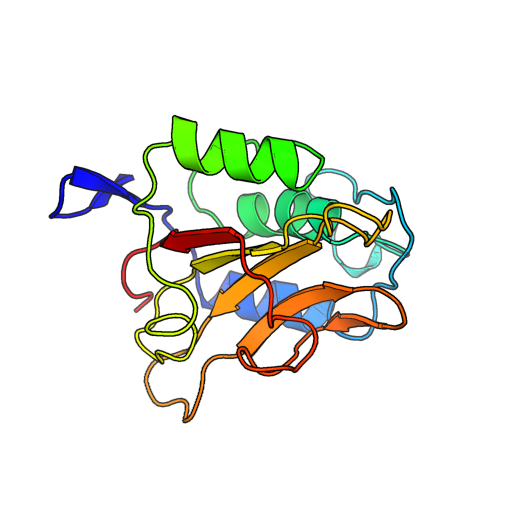95.50 93 ALA A N 1
ATOM 740 C CA . ALA A 1 93 ? -5.242 7.431 6.710 1.00 95.50 93 ALA A CA 1
ATOM 741 C C . ALA A 1 93 ? -4.139 7.637 7.755 1.00 95.50 93 ALA A C 1
ATOM 743 O O . ALA A 1 93 ? -3.214 6.840 7.818 1.00 95.50 93 ALA A O 1
ATOM 744 N N . GLY A 1 94 ? -4.247 8.680 8.580 1.00 94.94 94 GLY A N 1
ATOM 745 C CA . GLY A 1 94 ? -3.290 8.961 9.646 1.00 94.94 94 GLY A CA 1
ATOM 746 C C . GLY A 1 94 ? -3.446 8.115 10.907 1.00 94.94 94 GLY A C 1
ATOM 747 O O . GLY A 1 94 ? -2.584 8.214 11.780 1.00 94.94 94 GLY A O 1
ATOM 748 N N . ASN A 1 95 ? -4.512 7.317 11.014 1.00 95.31 95 ASN A N 1
ATOM 749 C CA . ASN A 1 95 ? -4.819 6.569 12.228 1.00 95.31 95 ASN A CA 1
ATOM 750 C C . ASN A 1 95 ? -3.804 5.442 12.448 1.00 95.31 95 ASN A C 1
ATOM 752 O O . ASN A 1 95 ? -3.573 4.618 11.564 1.00 95.31 95 ASN A O 1
ATOM 756 N N . CYS A 1 96 ? -3.261 5.375 13.662 1.00 95.56 96 CYS A N 1
ATOM 757 C CA . CYS A 1 96 ? -2.419 4.276 14.135 1.00 95.56 96 CYS A CA 1
ATOM 758 C C . CYS A 1 96 ? -3.270 3.196 14.811 1.00 95.56 96 CYS A C 1
ATOM 760 O O . CYS A 1 96 ? -3.092 2.880 15.985 1.00 95.56 96 CYS A O 1
ATOM 762 N N . ASP A 1 97 ? -4.265 2.697 14.082 1.00 95.25 97 ASP A N 1
ATOM 763 C CA . ASP A 1 97 ? -5.268 1.752 14.579 1.00 95.25 97 ASP A CA 1
ATOM 764 C C . ASP A 1 97 ? -5.004 0.307 14.138 1.00 95.25 97 ASP A C 1
ATOM 766 O O . ASP A 1 97 ? -5.907 -0.527 14.167 1.00 95.25 97 ASP A O 1
ATOM 770 N N . GLY A 1 98 ? -3.784 0.020 13.676 1.00 95.69 98 GLY A N 1
ATOM 771 C CA . GLY A 1 98 ? -3.383 -1.300 13.205 1.00 95.69 98 GLY A CA 1
ATOM 772 C C . GLY A 1 98 ? -4.087 -1.742 11.925 1.00 95.69 98 GLY A C 1
ATOM 773 O O . GLY A 1 98 ? -3.950 -2.893 11.538 1.00 95.69 98 GLY A O 1
ATOM 774 N N . ARG A 1 99 ? -4.851 -0.886 11.236 1.00 97.00 99 ARG A N 1
ATOM 775 C CA . ARG A 1 99 ? -5.523 -1.280 9.989 1.00 97.00 99 ARG A CA 1
ATOM 776 C C . ARG A 1 99 ? -4.670 -0.938 8.776 1.00 97.00 99 ARG A C 1
ATOM 778 O O . ARG A 1 99 ? -4.233 0.205 8.611 1.00 97.00 99 ARG A O 1
ATOM 785 N N . LEU A 1 100 ? -4.520 -1.898 7.868 1.00 98.12 100 LEU A N 1
ATOM 786 C CA . LEU A 1 100 ? -3.962 -1.644 6.547 1.00 98.12 100 LEU A CA 1
ATOM 787 C C . LEU A 1 100 ? -5.033 -1.033 5.644 1.00 98.12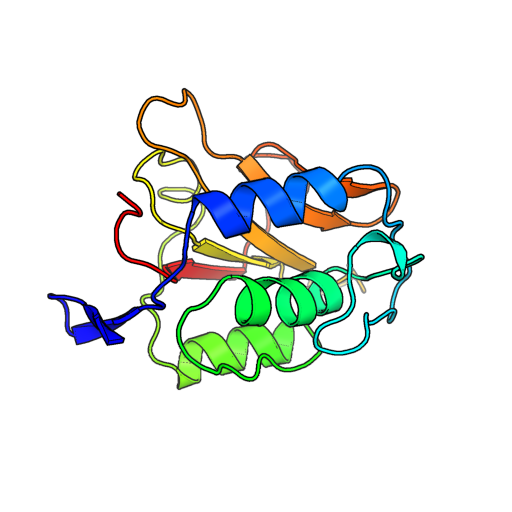 100 LEU A C 1
ATOM 789 O O . LEU A 1 100 ? -6.164 -1.520 5.545 1.00 98.12 100 LEU A O 1
ATOM 793 N N . ARG A 1 101 ? -4.663 0.036 4.949 1.00 98.44 101 ARG A N 1
ATOM 794 C CA . ARG A 1 101 ? -5.506 0.724 3.971 1.00 98.44 101 ARG A CA 1
ATOM 795 C C . ARG A 1 101 ? -4.816 0.753 2.619 1.00 98.44 101 ARG A C 1
ATOM 797 O O . ARG A 1 101 ? -3.593 0.747 2.550 1.00 98.44 101 ARG A O 1
ATOM 804 N N . ILE A 1 102 ? -5.598 0.843 1.553 1.00 98.62 102 ILE A N 1
ATOM 805 C CA . ILE A 1 102 ? -5.110 1.105 0.195 1.00 98.62 102 ILE A CA 1
ATOM 806 C C . ILE A 1 102 ? -5.746 2.381 -0.334 1.00 98.62 102 ILE A C 1
ATOM 808 O O . ILE A 1 102 ? -6.956 2.573 -0.206 1.00 98.62 102 ILE A O 1
ATOM 812 N N . ALA A 1 103 ? -4.938 3.253 -0.924 1.00 98.25 103 ALA A N 1
ATOM 813 C CA . ALA A 1 103 ? -5.366 4.549 -1.423 1.00 98.25 103 ALA A CA 1
ATOM 814 C C . ALA A 1 103 ? -4.956 4.753 -2.883 1.00 98.25 103 ALA A C 1
ATOM 816 O O . ALA A 1 103 ? -3.948 4.223 -3.350 1.00 98.25 103 ALA A O 1
ATOM 817 N N . PHE A 1 104 ? -5.770 5.525 -3.602 1.00 96.88 104 PHE A N 1
ATOM 818 C CA . PHE A 1 104 ? -5.661 5.715 -5.044 1.00 96.88 104 PHE A CA 1
ATOM 819 C C . PHE A 1 104 ? -5.710 7.194 -5.409 1.00 96.88 104 PHE A C 1
ATOM 821 O O . PHE A 1 104 ? -6.675 7.892 -5.084 1.00 96.88 104 PHE A O 1
ATOM 828 N N . LEU A 1 105 ? -4.729 7.665 -6.172 1.00 93.69 105 LEU A N 1
ATOM 829 C CA . LEU A 1 105 ? -4.721 9.008 -6.744 1.00 93.69 105 LEU A CA 1
ATOM 830 C C . LEU A 1 105 ? -5.359 8.984 -8.136 1.00 93.69 105 LEU A C 1
ATOM 832 O O . LEU A 1 105 ? -4.926 8.232 -9.014 1.00 93.69 105 LEU A O 1
ATOM 836 N N . SER A 1 106 ? -6.376 9.822 -8.344 1.00 80.62 106 SER A N 1
ATOM 837 C CA . SER A 1 106 ? -6.953 10.018 -9.677 1.00 80.62 106 SER A CA 1
ATOM 838 C C . SER A 1 106 ? -6.055 10.910 -10.533 1.00 80.62 106 SER A C 1
ATOM 840 O O . SER A 1 106 ? -5.436 11.840 -10.006 1.00 80.62 106 SER A O 1
ATOM 842 N N . PRO A 1 107 ? -6.029 10.692 -11.861 1.00 72.31 107 PRO A N 1
ATOM 843 C CA . PRO A 1 107 ? -5.377 11.625 -12.766 1.00 72.31 107 PRO A CA 1
ATOM 844 C C . PRO A 1 107 ? -6.045 13.002 -12.669 1.00 72.31 107 PRO A C 1
ATOM 846 O O . PRO A 1 107 ? -7.233 13.130 -12.357 1.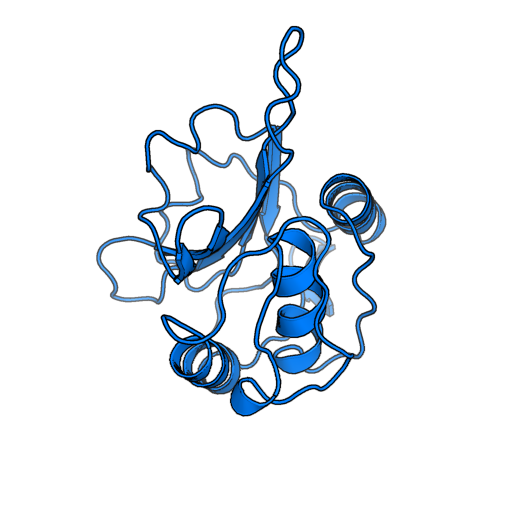00 72.31 107 PRO A O 1
ATOM 849 N N . ALA A 1 108 ? -5.273 14.053 -12.931 1.00 67.31 108 ALA A N 1
ATOM 850 C CA . ALA A 1 108 ? -5.834 15.387 -13.057 1.00 67.31 108 ALA A CA 1
ATOM 851 C C . ALA A 1 108 ? -6.665 15.490 -14.351 1.00 67.31 108 ALA A C 1
ATOM 853 O O . ALA A 1 108 ? -6.205 14.968 -15.361 1.00 67.31 108 ALA A O 1
ATOM 854 N N . PRO A 1 109 ? -7.809 16.209 -14.369 1.00 63.28 109 PRO A N 1
ATOM 855 C CA . PRO A 1 109 ? -8.647 16.363 -15.563 1.00 63.28 109 PRO A CA 1
ATOM 856 C C . PRO A 1 109 ? -7.865 16.792 -16.811 1.00 63.28 109 PRO A C 1
ATOM 858 O O . PRO A 1 109 ? -8.139 16.315 -17.901 1.00 63.28 109 PRO A O 1
ATOM 861 N N . ASN A 1 110 ? -6.837 17.629 -16.627 1.00 65.19 110 ASN A N 1
ATOM 862 C CA . ASN A 1 110 ? -6.084 18.253 -17.718 1.00 65.19 110 ASN A CA 1
ATOM 863 C C . ASN A 1 110 ? -4.597 17.891 -17.712 1.00 65.19 110 ASN A C 1
ATOM 865 O O . ASN A 1 110 ? -3.778 18.607 -18.284 1.00 65.19 110 ASN A O 1
ATOM 869 N N . ARG A 1 111 ? -4.198 16.834 -17.001 1.00 56.03 111 ARG A N 1
ATOM 870 C CA . ARG A 1 111 ? -2.808 16.385 -17.049 1.00 56.03 111 ARG A CA 1
ATOM 871 C C . ARG A 1 111 ? -2.738 14.870 -16.981 1.00 56.03 111 ARG A C 1
ATOM 873 O O . ARG A 1 111 ? -3.405 14.255 -16.153 1.00 56.03 111 ARG A O 1
ATOM 880 N N . ALA A 1 112 ? -1.818 14.297 -17.750 1.00 57.62 112 ALA A N 1
ATOM 881 C CA . ALA A 1 112 ? -1.395 12.902 -17.652 1.00 57.62 112 ALA A CA 1
ATOM 882 C C . ALA A 1 112 ? -0.626 12.615 -16.341 1.00 57.62 112 ALA A C 1
ATOM 884 O O . ALA A 1 112 ? 0.399 11.940 -16.349 1.00 57.62 112 ALA A O 1
ATOM 885 N N . TRP A 1 113 ? -1.067 13.173 -15.203 1.00 55.34 113 TRP A N 1
ATOM 886 C CA . TRP A 1 113 ? -0.459 12.863 -13.914 1.00 55.34 113 TRP A CA 1
ATOM 887 C C . TRP A 1 113 ? -0.590 11.366 -13.671 1.00 55.34 113 TRP A C 1
ATOM 889 O O . TRP A 1 113 ? -1.677 10.809 -13.878 1.00 55.34 113 TRP A O 1
ATOM 899 N N . PRO A 1 114 ? 0.507 10.711 -13.263 1.00 61.44 114 PRO A N 1
ATOM 900 C CA . PRO A 1 114 ? 0.506 9.278 -13.093 1.00 61.44 114 PRO A CA 1
ATOM 901 C C . PRO A 1 114 ? -0.527 8.910 -12.035 1.00 61.44 114 PRO A C 1
ATOM 903 O O . PRO A 1 114 ? -0.579 9.473 -10.941 1.00 61.44 114 PRO A O 1
ATOM 906 N N . ARG A 1 115 ? -1.375 7.954 -12.401 1.00 86.62 115 ARG A N 1
ATOM 907 C CA . ARG A 1 115 ? -2.289 7.304 -11.470 1.00 86.62 115 ARG A CA 1
ATOM 908 C C . ARG A 1 115 ? -1.419 6.568 -10.465 1.00 86.62 115 ARG A C 1
ATOM 910 O O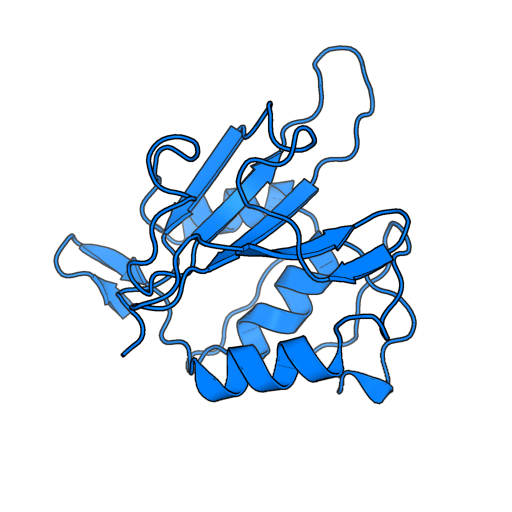 . ARG A 1 115 ? -0.557 5.791 -10.869 1.00 86.62 115 ARG A O 1
ATOM 917 N N . HIS A 1 116 ? -1.645 6.798 -9.183 1.00 94.81 116 HIS A N 1
ATOM 918 C CA . HIS A 1 116 ? -0.806 6.228 -8.135 1.00 94.81 116 HIS A CA 1
ATOM 919 C C . HIS A 1 116 ? -1.638 5.392 -7.177 1.00 94.81 116 HIS A C 1
ATOM 921 O O . HIS A 1 116 ? -2.814 5.685 -6.961 1.00 94.81 116 HIS A O 1
ATOM 927 N N . VAL A 1 117 ? -1.031 4.349 -6.629 1.00 97.50 117 VAL A N 1
ATOM 928 C CA . VAL A 1 117 ? -1.631 3.483 -5.616 1.00 97.50 117 VAL A CA 1
ATOM 929 C C . VAL A 1 117 ? -0.590 3.187 -4.551 1.00 97.50 117 VAL A C 1
ATOM 931 O O . VAL A 1 117 ? 0.578 2.966 -4.867 1.00 97.50 117 VAL A O 1
ATOM 934 N N . TRP A 1 118 ? -1.011 3.228 -3.295 1.00 98.31 118 TRP A N 1
ATOM 935 C CA . TRP A 1 118 ? -0.154 2.959 -2.151 1.00 98.31 118 TRP A CA 1
ATOM 936 C C . TRP A 1 118 ? -0.946 2.297 -1.039 1.00 98.31 118 TRP A C 1
ATOM 938 O O . TRP A 1 118 ? -2.174 2.409 -0.974 1.00 98.31 118 TRP A O 1
ATOM 948 N N . LEU A 1 119 ? -0.221 1.625 -0.155 1.00 98.69 119 LEU A N 1
ATOM 949 C CA . LEU A 1 119 ? -0.758 1.146 1.105 1.00 98.69 119 LEU A CA 1
ATOM 950 C C . LEU A 1 119 ? -0.465 2.173 2.201 1.00 98.69 119 LEU A C 1
ATOM 952 O O . LEU A 1 119 ? 0.508 2.922 2.110 1.00 98.69 119 LEU A O 1
ATOM 956 N N . VAL A 1 120 ? -1.303 2.216 3.230 1.00 98.25 120 VAL A N 1
ATOM 957 C CA . VAL A 1 120 ? -1.100 3.024 4.437 1.00 98.25 120 VAL A CA 1
ATOM 958 C C . VAL A 1 120 ? -1.295 2.133 5.647 1.00 98.25 120 VAL A C 1
ATOM 960 O O . VAL A 1 120 ? -2.317 1.453 5.752 1.00 98.25 120 VAL A O 1
ATOM 963 N N . TYR A 1 121 ? -0.324 2.154 6.548 1.00 97.62 121 TYR A N 1
ATOM 964 C CA . TYR A 1 121 ? -0.345 1.382 7.777 1.00 97.62 121 TYR A CA 1
ATOM 965 C C . TYR A 1 121 ? 0.161 2.241 8.933 1.00 97.62 121 TYR A C 1
ATOM 967 O O . TYR A 1 121 ? 1.142 2.972 8.788 1.00 97.62 121 TYR A O 1
ATOM 975 N N . GLY A 1 122 ? -0.526 2.171 10.068 1.00 94.06 122 GLY A N 1
ATOM 976 C CA . GLY A 1 122 ? -0.081 2.776 11.316 1.00 94.06 122 GLY A CA 1
ATOM 977 C C . GLY A 1 122 ? -0.199 1.752 12.430 1.00 94.06 122 GLY A C 1
ATOM 978 O O . GLY A 1 122 ? -1.316 1.373 12.795 1.00 94.06 122 GLY A O 1
ATOM 979 N N . SER A 1 123 ? 0.943 1.300 12.943 1.00 89.69 123 SER A N 1
ATOM 980 C CA . SER A 1 123 ? 0.982 0.312 14.022 1.00 89.69 123 SER A CA 1
ATOM 981 C C . SER A 1 123 ? 0.448 0.933 15.318 1.00 89.69 123 SER A C 1
ATOM 983 O O . SER A 1 123 ? 0.737 2.106 15.586 1.00 89.69 123 SER A O 1
ATOM 985 N N . PRO A 1 124 ? -0.288 0.190 16.163 1.00 88.31 124 PRO A N 1
ATOM 986 C CA . PRO A 1 124 ? -0.658 0.676 17.487 1.00 88.31 124 PRO A CA 1
ATOM 987 C C . PRO A 1 124 ? 0.578 1.148 18.270 1.00 88.31 124 PRO A C 1
ATOM 989 O O . PRO A 1 124 ? 1.605 0.475 18.295 1.00 88.31 124 PRO A O 1
ATOM 992 N N . GLY A 1 125 ? 0.493 2.329 18.885 1.00 84.75 125 GLY A N 1
ATOM 993 C CA . GLY A 1 125 ? 1.606 2.943 19.624 1.00 84.75 125 GLY A CA 1
ATOM 994 C C . GLY A 1 125 ? 2.551 3.813 18.785 1.00 84.75 125 GLY A C 1
ATOM 995 O O . GLY A 1 125 ? 3.323 4.589 19.352 1.00 84.75 125 GLY A O 1
ATOM 996 N N . GLU A 1 126 ? 2.467 3.777 17.452 1.00 88.75 126 GLU A N 1
ATOM 997 C CA . GLU A 1 126 ? 3.161 4.754 16.612 1.00 88.75 126 GLU A CA 1
ATOM 998 C C . GLU A 1 126 ? 2.478 6.123 16.671 1.00 88.75 126 GLU A C 1
ATOM 1000 O O . GLU A 1 126 ? 1.266 6.249 16.842 1.00 88.75 126 GLU A O 1
ATOM 1005 N N . LYS A 1 127 ? 3.262 7.190 16.482 1.00 87.75 127 LYS A N 1
ATOM 1006 C CA . LYS A 1 127 ? 2.730 8.559 16.529 1.00 87.75 127 LYS A CA 1
ATOM 1007 C C . LYS A 1 127 ? 1.899 8.916 15.300 1.00 87.75 127 LYS A C 1
ATOM 1009 O O . LYS A 1 127 ? 1.013 9.756 15.426 1.00 87.75 127 LYS A O 1
ATOM 1014 N N . ARG A 1 128 ? 2.225 8.362 14.123 1.00 88.06 128 ARG A N 1
ATOM 1015 C CA . ARG A 1 128 ? 1.526 8.600 12.846 1.00 88.06 128 ARG A CA 1
ATOM 1016 C C . ARG A 1 128 ? 1.718 7.423 11.891 1.00 88.06 128 ARG A C 1
ATOM 1018 O O . ARG A 1 128 ? 2.807 6.866 11.841 1.00 88.06 128 ARG A O 1
ATOM 1025 N N . ALA A 1 129 ? 0.699 7.146 11.080 1.00 95.44 129 ALA A N 1
ATOM 1026 C CA . ALA A 1 129 ? 0.768 6.155 10.014 1.00 95.44 129 ALA A CA 1
ATOM 1027 C C . ALA A 1 129 ? 1.707 6.571 8.867 1.00 95.44 129 ALA A C 1
ATOM 1029 O O . ALA A 1 129 ? 1.850 7.756 8.536 1.00 95.44 129 ALA A O 1
ATOM 1030 N N . MET A 1 130 ? 2.289 5.572 8.209 1.00 97.12 130 MET A N 1
ATOM 1031 C CA . MET A 1 130 ? 3.188 5.732 7.070 1.00 97.12 130 MET A CA 1
ATOM 1032 C C . MET A 1 130 ? 2.639 5.001 5.846 1.00 97.12 130 MET A C 1
ATOM 1034 O O . MET A 1 130 ? 1.874 4.039 5.938 1.00 97.12 130 MET A O 1
ATOM 1038 N N . THR A 1 131 ? 3.024 5.476 4.668 1.00 97.94 131 THR A N 1
ATOM 1039 C CA . THR A 1 131 ? 2.747 4.763 3.419 1.00 97.94 131 THR A CA 1
ATOM 1040 C C . THR A 1 131 ? 3.729 3.613 3.222 1.00 97.94 131 THR A C 1
ATOM 1042 O O . THR A 1 131 ? 4.863 3.680 3.684 1.00 97.94 131 THR A O 1
ATOM 1045 N N . MET A 1 132 ? 3.301 2.583 2.500 1.00 98.50 132 MET A N 1
ATOM 1046 C CA . MET A 1 132 ? 4.150 1.529 1.949 1.00 98.50 132 MET A CA 1
ATOM 1047 C C . MET A 1 132 ? 3.863 1.469 0.450 1.00 98.50 132 MET A C 1
ATOM 1049 O O . MET A 1 132 ? 2.731 1.203 0.033 1.00 98.50 132 MET A O 1
ATOM 1053 N N . GLU A 1 133 ? 4.852 1.796 -0.374 1.00 98.25 133 GLU A N 1
ATOM 1054 C CA . GLU A 1 133 ? 4.630 2.034 -1.802 1.00 98.25 133 GLU A CA 1
ATOM 1055 C C . GLU A 1 133 ? 5.905 1.930 -2.629 1.00 98.25 133 GLU A C 1
ATOM 1057 O O . GLU A 1 133 ? 6.999 1.962 -2.082 1.00 98.25 133 GLU A O 1
ATOM 1062 N N . SER A 1 134 ? 5.751 1.881 -3.958 1.00 98.25 134 SER A N 1
ATOM 1063 C CA . SER A 1 134 ? 6.829 2.182 -4.902 1.00 98.25 134 SER A CA 1
ATOM 1064 C C . SER A 1 134 ? 6.519 3.451 -5.694 1.00 98.25 134 SER A C 1
ATOM 1066 O O . SER A 1 134 ? 5.486 3.505 -6.363 1.00 98.25 134 SER A O 1
ATOM 1068 N N . TYR A 1 135 ? 7.385 4.468 -5.649 1.00 96.31 135 TYR A N 1
ATOM 1069 C CA . TYR A 1 135 ? 7.145 5.766 -6.302 1.00 96.31 135 TYR A CA 1
ATOM 1070 C C . TYR A 1 135 ? 8.360 6.324 -7.051 1.00 96.31 135 TYR A C 1
ATOM 1072 O O . TYR A 1 135 ? 9.515 6.004 -6.763 1.00 96.31 135 TYR A O 1
ATOM 1080 N N . ALA A 1 136 ? 8.082 7.186 -8.033 1.00 93.31 136 ALA A N 1
ATOM 1081 C CA . ALA A 1 136 ? 9.090 7.784 -8.901 1.00 93.31 136 ALA A CA 1
ATOM 1082 C C . ALA A 1 136 ? 10.190 8.511 -8.109 1.00 93.31 136 ALA A C 1
ATOM 1084 O O . ALA A 1 136 ? 9.907 9.250 -7.168 1.00 93.31 136 ALA A O 1
ATOM 1085 N N . GLY A 1 137 ? 11.444 8.299 -8.515 1.00 92.88 137 GLY A N 1
ATOM 1086 C CA . GLY A 1 137 ? 12.625 8.876 -7.864 1.00 92.88 137 GLY A CA 1
ATOM 1087 C C . GLY A 1 137 ? 13.137 8.101 -6.646 1.00 92.88 137 GLY A C 1
ATOM 1088 O O . GLY A 1 137 ? 14.211 8.426 -6.157 1.00 92.88 137 GLY A O 1
ATOM 1089 N N . CYS A 1 138 ? 12.422 7.072 -6.177 1.00 95.44 138 CYS A N 1
ATOM 1090 C CA . CYS A 1 13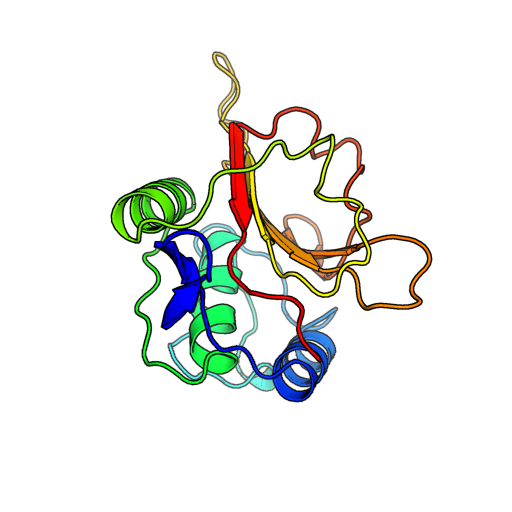8 ? 12.858 6.249 -5.047 1.00 95.44 138 CYS A CA 1
ATOM 1091 C C . CYS A 1 138 ? 12.757 4.750 -5.355 1.00 95.44 138 CYS A C 1
ATOM 1093 O O . CYS A 1 138 ? 13.765 4.050 -5.360 1.00 95.44 138 CYS A O 1
ATOM 1095 N N . GLY A 1 139 ? 11.568 4.268 -5.719 1.00 97.69 139 GLY A N 1
ATOM 1096 C CA . GLY A 1 139 ? 11.248 2.843 -5.669 1.00 97.69 139 GLY A CA 1
ATOM 1097 C C . GLY A 1 139 ? 10.475 2.508 -4.409 1.00 97.69 139 GLY A C 1
ATOM 1098 O O . GLY A 1 139 ? 9.691 3.345 -3.956 1.00 97.69 139 GLY A O 1
ATOM 1099 N N . VAL A 1 140 ? 10.667 1.297 -3.882 1.00 98.62 140 VAL A N 1
ATOM 1100 C CA . VAL A 1 140 ? 9.987 0.847 -2.665 1.00 98.62 140 VAL A CA 1
ATOM 1101 C C . VAL A 1 140 ? 10.472 1.671 -1.476 1.00 98.62 140 VAL A C 1
ATOM 1103 O O . VAL A 1 140 ? 11.668 1.710 -1.187 1.00 98.62 140 VAL A O 1
ATOM 1106 N N . GLY A 1 141 ? 9.541 2.320 -0.785 1.00 98.19 141 GLY A N 1
ATOM 1107 C CA . GLY A 1 141 ? 9.843 3.180 0.349 1.00 98.19 141 GLY A CA 1
ATOM 1108 C C . GLY A 1 141 ? 8.600 3.744 1.021 1.00 98.19 141 GLY A C 1
ATOM 1109 O O . GLY A 1 141 ? 7.464 3.377 0.699 1.00 98.19 141 GLY A O 1
ATOM 1110 N N . ARG A 1 142 ? 8.838 4.632 1.987 1.00 96.81 142 ARG A N 1
ATOM 1111 C CA . ARG A 1 142 ? 7.804 5.220 2.838 1.00 96.81 142 ARG A CA 1
ATOM 1112 C C . ARG A 1 142 ? 7.785 6.736 2.736 1.00 96.81 142 ARG A C 1
ATOM 1114 O O . ARG A 1 142 ? 8.810 7.412 2.695 1.00 96.81 142 ARG A O 1
ATOM 1121 N N . ARG A 1 143 ? 6.581 7.284 2.800 1.00 96.12 143 ARG A N 1
ATOM 1122 C CA . ARG A 1 143 ? 6.296 8.707 3.009 1.00 96.12 143 ARG A CA 1
ATOM 1123 C C . ARG A 1 143 ? 5.224 8.861 4.076 1.00 96.12 143 ARG A C 1
ATOM 1125 O O . ARG A 1 143 ? 4.398 7.970 4.268 1.00 96.12 143 ARG A O 1
ATOM 1132 N N . TRP A 1 144 ? 5.199 10.016 4.727 1.00 95.75 144 TRP A N 1
ATOM 1133 C CA . TRP A 1 144 ? 4.096 10.395 5.607 1.00 95.75 144 TRP A CA 1
ATOM 1134 C C . TRP A 1 144 ? 2.773 10.372 4.837 1.00 95.75 144 TRP A C 1
ATOM 1136 O O . TRP A 1 144 ? 2.714 10.866 3.709 1.00 95.75 144 TRP A O 1
ATOM 1146 N N . TRP A 1 145 ? 1.706 9.854 5.447 1.00 94.75 145 TRP A N 1
ATOM 1147 C CA . TRP A 1 145 ? 0.385 9.744 4.811 1.00 94.75 145 TRP A CA 1
ATOM 1148 C C . TRP A 1 145 ? -0.164 11.093 4.297 1.00 94.75 145 TRP A C 1
ATOM 1150 O O . TRP A 1 145 ? -0.941 11.136 3.346 1.00 94.75 145 TRP A O 1
ATOM 1160 N N . ASN A 1 146 ? 0.245 12.210 4.901 1.00 94.12 146 ASN A N 1
ATOM 1161 C CA . ASN A 1 146 ? -0.190 13.566 4.557 1.00 94.12 146 ASN A CA 1
ATOM 1162 C C . ASN A 1 146 ? 0.795 14.312 3.639 1.00 94.12 146 ASN A C 1
ATOM 1164 O O . ASN A 1 146 ? 0.739 15.539 3.540 1.00 94.12 146 ASN A O 1
ATOM 1168 N N . ASN A 1 147 ? 1.712 13.601 2.975 1.00 92.56 147 ASN A N 1
ATOM 1169 C CA . ASN A 1 147 ? 2.630 14.206 2.015 1.00 92.56 147 ASN A CA 1
ATOM 1170 C C . ASN A 1 147 ? 1.863 14.991 0.931 1.00 92.56 147 ASN A C 1
ATOM 1172 O O . ASN A 1 147 ? 0.804 14.574 0.461 1.00 92.56 147 ASN A O 1
ATOM 1176 N N . GLN A 1 148 ? 2.427 16.117 0.484 1.00 87.88 148 GLN A N 1
ATOM 1177 C CA . GLN A 1 148 ? 1.824 16.987 -0.531 1.00 87.88 148 GLN A CA 1
ATOM 1178 C C . GLN A 1 148 ? 1.486 16.268 -1.850 1.00 87.88 148 GLN A C 1
ATOM 1180 O O . GLN A 1 148 ? 0.561 16.688 -2.549 1.00 87.88 148 GLN A O 1
ATOM 1185 N N . ALA A 1 149 ? 2.177 15.172 -2.172 1.00 85.94 149 ALA A N 1
ATOM 1186 C CA . ALA A 1 149 ? 1.863 14.321 -3.316 1.00 85.94 149 ALA A CA 1
ATOM 1187 C C . ALA A 1 149 ? 0.457 13.688 -3.248 1.00 85.94 149 ALA A C 1
ATOM 1189 O O . ALA A 1 149 ? -0.073 13.280 -4.279 1.00 85.94 149 ALA A O 1
ATOM 1190 N N . PHE A 1 150 ? -0.170 13.636 -2.068 1.00 89.38 150 PHE A N 1
ATOM 1191 C CA . PHE A 1 150 ? -1.437 12.942 -1.826 1.00 89.38 150 PHE A CA 1
ATOM 1192 C C . PHE A 1 150 ? -2.662 13.861 -1.756 1.00 89.38 150 PHE A C 1
ATOM 1194 O O . PHE A 1 150 ? -3.739 13.406 -1.400 1.00 89.38 150 PHE A O 1
ATOM 1201 N N . LYS A 1 151 ? -2.564 15.135 -2.160 1.00 85.19 151 LYS A N 1
ATOM 1202 C CA . LYS A 1 151 ? -3.679 16.115 -2.117 1.00 85.19 151 LYS A CA 1
ATOM 1203 C C . LYS A 1 151 ? -4.901 15.778 -2.997 1.00 85.19 151 LYS A C 1
ATOM 1205 O O . LYS A 1 151 ? -5.835 16.570 -3.082 1.00 85.19 151 LYS A O 1
ATOM 1210 N N . ARG A 1 152 ? -4.896 14.647 -3.710 1.00 87.75 152 ARG A N 1
ATOM 1211 C CA . ARG A 1 152 ? -5.924 14.264 -4.696 1.00 87.75 152 ARG A CA 1
ATOM 1212 C C . ARG A 1 152 ? -6.318 12.792 -4.602 1.00 87.75 152 ARG A C 1
ATOM 1214 O O . ARG A 1 152 ? -6.494 12.123 -5.625 1.00 87.75 152 ARG A O 1
ATOM 1221 N N . VAL A 1 153 ? -6.424 12.273 -3.381 1.00 93.88 153 VAL A N 1
ATOM 1222 C CA . VAL A 1 153 ? -6.914 10.906 -3.181 1.00 93.88 153 VAL A CA 1
ATOM 1223 C C . VAL A 1 153 ? -8.357 10.801 -3.667 1.00 93.88 153 VAL A C 1
ATOM 1225 O O . VAL A 1 153 ? -9.218 11.587 -3.291 1.00 93.88 153 VAL A O 1
ATOM 1228 N N . SER A 1 154 ? -8.599 9.831 -4.540 1.00 94.12 154 SER A N 1
ATOM 1229 C CA . SER A 1 154 ? -9.895 9.572 -5.173 1.00 94.12 154 SER A CA 1
ATOM 1230 C C . SER A 1 154 ? -10.695 8.483 -4.467 1.00 94.12 154 SER A C 1
ATOM 1232 O O . SER A 1 154 ? -11.928 8.492 -4.461 1.00 94.12 154 SER A O 1
ATOM 1234 N N . ALA A 1 155 ? -9.986 7.529 -3.871 1.00 96.81 155 ALA A N 1
ATOM 1235 C CA . ALA A 1 155 ? -10.566 6.432 -3.129 1.00 96.81 155 ALA A CA 1
ATOM 1236 C C . ALA A 1 155 ? -9.558 5.912 -2.104 1.00 96.81 155 ALA A C 1
ATOM 1238 O O . ALA A 1 155 ? -8.350 5.917 -2.352 1.00 96.81 155 ALA A O 1
ATOM 1239 N N . CYS A 1 156 ? -10.076 5.459 -0.970 1.00 98.31 156 CYS A N 1
ATOM 1240 C CA . CYS A 1 156 ? -9.337 4.758 0.063 1.00 98.31 156 CYS A CA 1
ATOM 1241 C C . CYS A 1 156 ? -10.228 3.634 0.596 1.00 98.31 156 CYS A C 1
ATOM 1243 O O . CYS A 1 156 ? -11.431 3.844 0.783 1.00 98.31 156 CYS A O 1
ATOM 1245 N N . TYR A 1 157 ? -9.655 2.455 0.813 1.00 98.44 157 TYR A N 1
ATOM 1246 C CA . TYR A 1 157 ? -10.367 1.287 1.323 1.00 98.44 157 TYR A CA 1
ATOM 1247 C C . TYR A 1 157 ? -9.606 0.694 2.499 1.00 98.44 157 TYR A C 1
ATOM 1249 O O . TYR A 1 157 ? -8.375 0.655 2.498 1.00 98.44 157 TYR A O 1
ATOM 1257 N N . VAL A 1 158 ? -10.351 0.224 3.494 1.00 98.19 158 VAL A N 1
ATOM 1258 C CA . VAL A 1 158 ? -9.816 -0.541 4.619 1.00 98.19 158 VAL A CA 1
ATOM 1259 C C . VAL A 1 158 ? -9.686 -1.993 4.174 1.00 98.19 158 VAL A C 1
ATOM 1261 O O . VAL A 1 158 ? -10.678 -2.603 3.775 1.00 98.19 158 VAL A O 1
ATOM 1264 N N . LEU A 1 159 ? -8.466 -2.527 4.213 1.00 98.06 159 LEU A N 1
ATOM 1265 C CA . LEU A 1 159 ? -8.178 -3.895 3.790 1.00 98.06 159 LEU A CA 1
ATOM 1266 C C . LEU A 1 159 ? -8.252 -4.894 4.939 1.00 98.06 159 LEU A C 1
ATOM 1268 O O . LEU A 1 159 ? -8.500 -6.062 4.675 1.00 98.06 159 LEU A O 1
ATOM 1272 N N . THR A 1 160 ? -8.045 -4.470 6.186 1.00 97.19 160 THR A N 1
ATOM 1273 C CA . THR A 1 160 ? -7.945 -5.379 7.337 1.00 97.19 160 THR A CA 1
ATOM 1274 C C . THR A 1 160 ? -8.761 -4.898 8.538 1.00 97.19 160 THR A C 1
ATOM 1276 O O . THR A 1 160 ? -9.091 -3.713 8.682 1.00 97.19 160 THR A O 1
ATOM 1279 N N . GLU A 1 161 ? -9.043 -5.826 9.451 1.00 94.88 161 GLU A N 1
ATOM 1280 C CA . GLU A 1 161 ? -9.240 -5.476 10.863 1.00 94.88 161 GLU A CA 1
ATOM 1281 C C . GLU A 1 161 ? -7.918 -4.985 11.490 1.00 94.88 161 GLU A C 1
ATOM 1283 O O . GLU A 1 161 ? -6.883 -5.033 10.813 1.00 94.88 161 GLU A O 1
ATOM 1288 N N . PRO A 1 162 ? -7.919 -4.443 12.725 1.00 93.44 162 PRO A N 1
ATOM 1289 C CA . PRO A 1 162 ? -6.678 -4.118 13.413 1.00 93.44 162 PRO A CA 1
ATOM 1290 C C . PRO A 1 162 ? -5.783 -5.356 13.460 1.00 93.44 162 PRO A C 1
ATOM 1292 O O . PRO A 1 162 ? -6.209 -6.415 13.920 1.00 93.44 162 PRO A O 1
ATOM 1295 N N . LEU A 1 163 ? -4.572 -5.225 12.931 1.00 87.44 163 LEU A N 1
ATOM 1296 C CA . LEU A 1 163 ? -3.533 -6.234 13.035 1.00 87.44 163 LEU A CA 1
ATOM 1297 C C . LEU A 1 163 ? -3.034 -6.202 14.482 1.00 87.44 163 LEU A C 1
ATOM 1299 O O . LEU A 1 163 ? -2.568 -5.160 14.952 1.00 87.44 163 LEU A O 1
ATOM 1303 N N . VAL A 1 164 ? -3.233 -7.318 15.181 1.00 73.12 164 VAL A N 1
ATOM 1304 C CA . VAL A 1 164 ? -2.747 -7.568 16.544 1.00 73.12 164 VAL A CA 1
ATOM 1305 C C . VAL A 1 164 ? -1.419 -8.299 16.514 1.00 73.12 164 VAL A C 1
ATOM 1307 O O . VAL A 1 164 ? -1.216 -9.097 15.569 1.00 73.12 164 VAL A O 1
#

Foldseek 3Di:
DADPVGAAAFAFDVVQLVVQLVLQFQQAAEDPPDADDAPDRSVPHNYDAFQNCCQRRVCRGTPDRDGQDGDLVSNVVVCVVRRFAWDDLVVPLFDLQQWKKKWWADDDPPDPDPIHIWIWHHHPPDPTIWIFGQDPPGGTHIDGSPPPVCPGTPIMGTHHHRDD

Radius of gyration: 14.58 Å; chains: 1; bounding box: 37×35×37 Å

Secondary structure (DSSP, 8-state):
-B-TTS-B---B-HHHHHHHHHHHTTTSBP-TT--PPTT--GGG-SB--HHHHHHHHHHHHBSS---PPSSHHHHHHHHHHTTBEE--HHHHTT--SS--EEEEEPPBTTB-PPPEEEEEE--TT-SS-EEEEEETTTEEE--BTT-GGGTTEEEEEE--SPP-

Sequence (164 aa):
MLSATGHRVLAINPDQMNSLFARAEGRVRYRLGAKARPGARPEAIEYIDCSGFVRWFLPLVCSEHIDVPDGSQNQRAWCERQGFKRTDYYANAGNCDGRLRIAFLSPAPNRAWPRHVWLVYGSPGEKRAMTMESYAGCGVGRRWWNNQAFKRVSACYVLTEPLV